Protein AF-A0A849WW69-F1 (afdb_monomer_lite)

Secondary structure (DSSP, 8-state):
-HHHHHTT-GGGS--EEE-TT--HHHHHHTT-SEEE-TT--HHHHHHHHHHHHHHHHHHTT-

Foldseek 3Di:
DVVCVVVVCLLVDQFEEEDQPWAQVVCVVVVHNGYYHPPDDPVNVVVSRVVVVVVSVVVVVD

Structure (mmCIF, N/CA/C/O backbone):
data_AF-A0A849WW69-F1
#
_entry.id   AF-A0A849WW69-F1
#
loop_
_atom_site.group_PDB
_atom_site.id
_atom_site.type_symbol
_atom_site.label_atom_id
_atom_site.label_alt_id
_atom_site.label_comp_id
_atom_site.label_asym_id
_atom_site.label_entity_id
_atom_site.label_seq_id
_atom_site.pdbx_PDB_ins_code
_atom_site.Cartn_x
_atom_site.Cartn_y
_atom_site.Cartn_z
_atom_site.occupancy
_atom_site.B_iso_or_equiv
_atom_site.auth_seq_id
_atom_site.auth_comp_id
_atom_site.auth_asym_id
_atom_site.auth_atom_id
_atom_site.pdbx_PDB_model_num
ATOM 1 N N . MET A 1 1 ? 5.453 4.014 9.392 1.00 83.12 1 MET A N 1
ATOM 2 C CA . MET A 1 1 ? 4.478 3.733 10.466 1.00 83.12 1 MET A CA 1
ATOM 3 C C . MET A 1 1 ? 4.583 4.686 11.648 1.00 83.12 1 MET A C 1
ATOM 5 O O . MET A 1 1 ? 3.639 5.434 11.846 1.00 83.12 1 MET A O 1
ATOM 9 N N . ARG A 1 2 ? 5.739 4.818 12.316 1.00 84.88 2 ARG A N 1
ATOM 10 C CA . ARG A 1 2 ? 5.922 5.721 13.480 1.00 84.88 2 ARG A CA 1
ATOM 11 C C . ARG A 1 2 ? 5.355 7.145 13.363 1.00 84.88 2 ARG A C 1
ATOM 13 O O . ARG A 1 2 ? 4.858 7.677 14.344 1.00 84.88 2 ARG A O 1
ATOM 20 N N . ALA A 1 3 ? 5.451 7.787 12.197 1.00 86.62 3 ALA A N 1
ATOM 21 C CA . ALA A 1 3 ? 4.873 9.120 11.998 1.00 86.62 3 ALA A CA 1
ATOM 22 C C . ALA A 1 3 ? 3.332 9.094 12.029 1.00 86.62 3 ALA A C 1
ATOM 24 O O . ALA A 1 3 ? 2.720 9.880 12.736 1.00 86.62 3 ALA A O 1
ATOM 25 N N . ALA A 1 4 ? 2.709 8.149 11.322 1.00 88.50 4 ALA A N 1
ATOM 26 C CA . ALA A 1 4 ? 1.255 7.998 11.298 1.00 88.50 4 ALA A CA 1
ATOM 27 C C . ALA A 1 4 ? 0.679 7.569 12.658 1.00 88.50 4 ALA A C 1
ATOM 29 O O . ALA A 1 4 ? -0.423 7.980 13.013 1.00 88.50 4 ALA A O 1
ATOM 30 N N . GLU A 1 5 ? 1.432 6.768 13.417 1.00 88.31 5 GLU A N 1
ATOM 31 C CA . GLU A 1 5 ? 1.106 6.398 14.799 1.00 88.31 5 GLU A CA 1
ATOM 32 C C . GLU A 1 5 ? 1.122 7.621 15.725 1.00 88.31 5 GLU A C 1
ATOM 34 O O . GLU A 1 5 ? 0.168 7.833 16.466 1.00 88.31 5 GLU A O 1
ATOM 39 N N . LYS A 1 6 ? 2.169 8.458 15.648 1.00 93.19 6 LYS A N 1
ATOM 40 C CA . LYS A 1 6 ? 2.287 9.690 16.451 1.00 93.19 6 LYS A CA 1
ATOM 41 C C . LYS A 1 6 ? 1.130 10.656 16.221 1.00 93.19 6 LYS A C 1
ATOM 43 O O . LYS A 1 6 ? 0.624 11.231 17.176 1.00 93.19 6 LYS A O 1
ATOM 48 N N . GLU A 1 7 ? 0.707 10.796 14.970 1.00 93.00 7 GLU A N 1
ATOM 49 C CA . GLU A 1 7 ? -0.410 11.666 14.592 1.00 93.00 7 GLU A CA 1
ATOM 50 C C . GLU A 1 7 ? -1.785 10.998 14.791 1.00 93.00 7 GLU A C 1
ATOM 52 O O . GLU A 1 7 ? -2.814 11.605 14.507 1.00 93.00 7 GLU A O 1
ATOM 57 N N . ASN A 1 8 ? -1.829 9.747 15.270 1.00 89.06 8 ASN A N 1
ATOM 58 C CA . ASN A 1 8 ? -3.052 8.967 15.485 1.00 89.06 8 ASN A CA 1
ATOM 59 C C . ASN A 1 8 ? -3.951 8.866 14.232 1.00 89.06 8 ASN A C 1
ATOM 61 O O . ASN A 1 8 ? -5.181 8.922 14.292 1.00 89.06 8 ASN A O 1
ATOM 65 N N . VAL A 1 9 ? -3.318 8.752 13.062 1.00 91.25 9 VAL A N 1
ATOM 66 C CA . VAL A 1 9 ? -3.993 8.656 11.757 1.00 91.25 9 VAL A CA 1
ATOM 67 C C . VAL A 1 9 ? -3.762 7.322 11.057 1.00 91.25 9 VAL A C 1
ATOM 69 O O . VAL A 1 9 ? -4.274 7.130 9.957 1.00 91.25 9 VAL A O 1
ATOM 72 N N . ALA A 1 10 ? -3.013 6.398 11.662 1.00 89.06 10 ALA A N 1
ATOM 73 C CA . ALA A 1 10 ? -2.664 5.119 11.046 1.00 89.06 10 ALA A CA 1
ATOM 74 C C . ALA A 1 10 ? -3.898 4.346 10.532 1.00 89.06 10 ALA A C 1
ATOM 76 O O . ALA A 1 10 ? -3.905 3.862 9.403 1.00 89.06 10 ALA A O 1
ATOM 77 N N . ASP A 1 11 ? -4.996 4.341 11.286 1.00 89.44 11 ASP A N 1
ATOM 78 C CA . ASP A 1 11 ? -6.216 3.622 10.891 1.00 89.44 11 ASP A CA 1
ATOM 79 C C . ASP A 1 11 ? -7.012 4.316 9.776 1.00 89.44 11 ASP A C 1
ATOM 81 O O . ASP A 1 11 ? -7.888 3.716 9.145 1.00 89.44 11 ASP A O 1
ATOM 85 N N . ARG A 1 12 ? -6.715 5.593 9.508 1.00 90.56 12 ARG A N 1
ATOM 86 C CA . ARG A 1 12 ? -7.427 6.417 8.521 1.00 90.56 12 ARG A CA 1
ATOM 87 C C . ARG A 1 12 ? -6.875 6.270 7.107 1.00 90.56 12 ARG A C 1
ATOM 89 O O . ARG A 1 12 ? -7.530 6.718 6.168 1.00 90.56 12 ARG A O 1
ATOM 96 N N . PHE A 1 13 ? -5.701 5.663 6.952 1.00 93.69 13 PHE A N 1
ATOM 97 C CA . PHE A 1 13 ? -5.005 5.556 5.675 1.00 93.69 13 PHE A CA 1
ATOM 98 C C . PHE A 1 13 ? -4.659 4.110 5.337 1.00 93.69 13 PHE A C 1
ATOM 100 O O . PHE A 1 13 ? -4.400 3.292 6.216 1.00 93.69 13 PHE A O 1
ATOM 107 N N . ILE A 1 14 ? -4.630 3.823 4.038 1.00 96.06 14 ILE A N 1
ATOM 108 C CA . ILE A 1 14 ? -4.079 2.587 3.486 1.00 96.06 14 ILE A CA 1
ATOM 109 C C . ILE A 1 14 ? -2.647 2.910 3.059 1.00 96.06 14 ILE A C 1
ATOM 111 O O . ILE A 1 14 ? -2.433 3.710 2.145 1.00 96.06 14 ILE A O 1
ATOM 115 N N . PHE A 1 15 ? -1.669 2.334 3.747 1.00 96.62 15 PHE A N 1
ATOM 116 C CA . PHE A 1 15 ? -0.255 2.565 3.501 1.00 96.62 15 PHE A CA 1
ATOM 117 C C . PHE A 1 15 ? 0.277 1.520 2.537 1.00 96.62 15 PHE A C 1
ATOM 119 O O . PHE A 1 15 ? 0.337 0.333 2.846 1.00 96.62 15 PHE A O 1
ATOM 126 N N . VAL A 1 16 ? 0.720 1.969 1.371 1.00 97.12 16 VAL A N 1
ATOM 127 C CA . VAL A 1 16 ? 1.350 1.104 0.377 1.00 97.12 16 VAL A CA 1
ATOM 128 C C . VAL A 1 16 ? 2.685 1.680 -0.056 1.00 97.12 16 VAL A C 1
ATOM 130 O O . VAL A 1 16 ? 2.902 2.890 0.009 1.00 97.12 16 VAL A O 1
ATOM 133 N N . ALA A 1 17 ? 3.582 0.818 -0.517 1.00 96.69 17 ALA A N 1
ATOM 134 C CA . ALA A 1 17 ? 4.839 1.234 -1.124 1.00 96.69 17 ALA A CA 1
ATOM 135 C C . ALA A 1 17 ? 5.065 0.508 -2.450 1.00 96.69 17 ALA A C 1
ATOM 137 O O . ALA A 1 17 ? 4.482 -0.548 -2.706 1.00 96.69 17 ALA A O 1
ATOM 138 N N . GLY A 1 18 ? 5.924 1.075 -3.297 1.00 96.44 18 GLY A N 1
ATOM 139 C CA . GLY A 1 18 ? 6.284 0.497 -4.585 1.00 96.44 18 GLY A CA 1
ATOM 140 C C . GLY A 1 18 ? 7.765 0.663 -4.905 1.00 96.44 18 GLY A C 1
ATOM 141 O O . GLY A 1 18 ? 8.393 1.631 -4.476 1.00 96.44 18 GLY A O 1
ATOM 142 N N . GLY A 1 19 ? 8.327 -0.274 -5.667 1.00 96.12 19 GLY A N 1
ATOM 143 C CA . GLY A 1 19 ? 9.686 -0.152 -6.187 1.00 96.12 19 GLY A CA 1
ATOM 144 C C . GLY A 1 19 ? 10.270 -1.460 -6.725 1.00 96.12 19 GLY A C 1
ATOM 145 O O . GLY A 1 19 ? 9.797 -2.541 -6.383 1.00 96.12 19 GLY A O 1
ATOM 146 N N . PRO A 1 20 ? 11.353 -1.393 -7.519 1.00 95.56 20 PRO A N 1
ATOM 147 C CA . PRO A 1 20 ? 11.933 -2.564 -8.184 1.00 95.56 20 PRO A CA 1
ATOM 148 C C . PRO A 1 20 ? 12.527 -3.612 -7.227 1.00 95.56 20 PRO A C 1
ATOM 150 O O . PRO A 1 20 ? 12.814 -4.729 -7.643 1.00 95.56 20 PRO A O 1
AT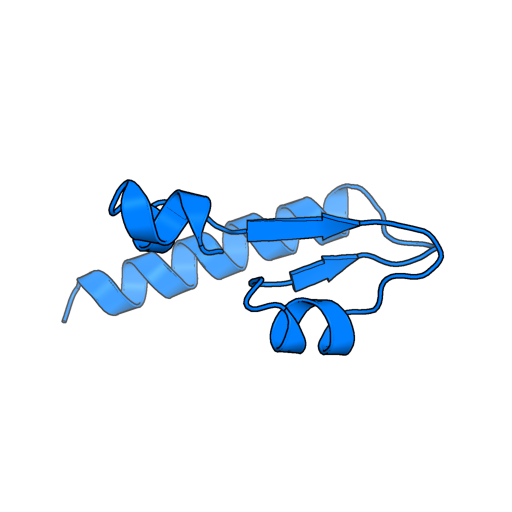OM 153 N N . ARG A 1 21 ? 12.727 -3.259 -5.950 1.00 93.56 21 ARG A N 1
ATOM 154 C CA . ARG A 1 21 ? 13.244 -4.143 -4.890 1.00 93.56 21 ARG A CA 1
ATOM 155 C C . ARG A 1 21 ? 12.233 -4.392 -3.767 1.00 93.56 21 ARG A C 1
ATOM 157 O O . ARG A 1 21 ? 12.615 -4.889 -2.713 1.00 93.56 21 ARG A O 1
ATOM 164 N N . LEU A 1 22 ? 10.972 -4.007 -3.960 1.00 92.94 22 LEU A N 1
ATOM 165 C CA . LEU A 1 22 ? 9.926 -4.193 -2.963 1.00 92.94 22 LEU A CA 1
ATOM 166 C C . LEU A 1 22 ? 9.061 -5.402 -3.322 1.00 92.94 22 LEU A C 1
ATOM 168 O O . LEU A 1 22 ? 8.604 -5.534 -4.455 1.00 92.94 22 LEU A O 1
ATOM 172 N N . SER A 1 23 ? 8.807 -6.254 -2.334 1.00 91.94 23 SER A N 1
ATOM 173 C CA . SER A 1 23 ? 7.827 -7.335 -2.414 1.00 91.94 23 SER A CA 1
ATOM 174 C C . SER A 1 23 ? 6.692 -7.092 -1.419 1.00 91.94 23 SER A C 1
ATOM 176 O O . SER A 1 23 ? 6.834 -6.316 -0.470 1.00 91.94 23 SER A O 1
ATOM 178 N N . HIS A 1 24 ? 5.556 -7.759 -1.629 1.00 92.88 24 HIS A N 1
ATOM 179 C CA . HIS A 1 24 ? 4.428 -7.675 -0.704 1.00 92.88 24 HIS A CA 1
ATOM 180 C C . HIS A 1 24 ? 4.801 -8.134 0.726 1.00 92.88 24 HIS A C 1
ATOM 182 O O . HIS A 1 24 ? 4.535 -7.369 1.650 1.00 92.88 24 HIS A O 1
ATOM 188 N N . PRO A 1 25 ? 5.503 -9.271 0.945 1.00 95.88 25 PRO A N 1
ATOM 189 C CA . PRO A 1 25 ? 5.939 -9.674 2.289 1.00 95.88 25 PRO A CA 1
ATOM 190 C C . PRO A 1 25 ? 6.819 -8.634 2.997 1.00 95.88 25 PRO A C 1
ATOM 192 O O . PRO A 1 25 ? 6.566 -8.3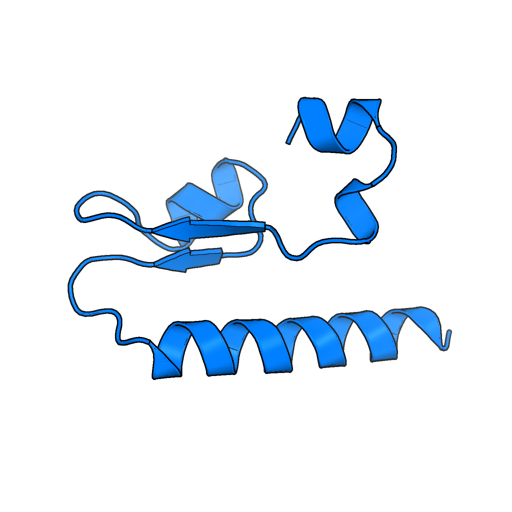11 4.153 1.00 95.88 25 PRO A O 1
ATOM 195 N N . VAL A 1 26 ? 7.787 -8.038 2.288 1.00 95.19 26 VAL A N 1
ATOM 196 C CA . VAL A 1 26 ? 8.678 -7.012 2.864 1.00 95.19 26 VAL A CA 1
ATOM 197 C C . VAL A 1 26 ? 7.887 -5.781 3.311 1.00 95.19 26 VAL A C 1
ATOM 199 O O . VAL A 1 26 ? 8.189 -5.180 4.340 1.00 95.19 26 VAL A O 1
ATOM 202 N N . ALA A 1 27 ? 6.854 -5.396 2.558 1.00 95.56 27 ALA A N 1
ATOM 203 C CA . ALA A 1 27 ? 5.995 -4.282 2.941 1.00 95.56 27 ALA A CA 1
ATOM 204 C C . ALA A 1 27 ? 5.206 -4.576 4.229 1.00 95.56 27 ALA A C 1
ATOM 206 O O . ALA A 1 27 ? 5.146 -3.710 5.103 1.00 95.56 27 ALA A O 1
ATOM 207 N N . LEU A 1 28 ? 4.671 -5.793 4.376 1.00 95.06 28 LEU A N 1
ATOM 208 C CA . LEU A 1 28 ? 3.960 -6.217 5.587 1.00 95.06 28 LEU A CA 1
ATOM 209 C C . LEU A 1 28 ? 4.873 -6.212 6.820 1.00 95.06 28 LEU A C 1
ATOM 211 O O . LEU A 1 28 ? 4.488 -5.696 7.866 1.00 95.06 28 LEU A O 1
ATOM 215 N N . GLU A 1 29 ? 6.105 -6.712 6.693 1.00 94.75 29 GLU A N 1
ATOM 216 C CA . GLU A 1 29 ? 7.112 -6.673 7.769 1.00 94.75 29 GLU A CA 1
ATOM 217 C C . GLU A 1 29 ? 7.442 -5.237 8.213 1.00 94.75 29 GLU A C 1
ATOM 219 O O . GLU A 1 29 ? 7.759 -4.991 9.377 1.00 94.75 29 GLU A O 1
ATOM 224 N N . CYS A 1 30 ? 7.319 -4.265 7.304 1.00 92.12 30 CYS A N 1
ATOM 225 C CA . CYS A 1 30 ? 7.504 -2.841 7.591 1.00 92.12 30 CYS A CA 1
ATOM 226 C C . CYS A 1 30 ? 6.257 -2.158 8.192 1.00 92.12 30 CYS A C 1
ATOM 228 O O . CYS A 1 30 ? 6.288 -0.953 8.471 1.00 92.12 30 CYS A O 1
ATOM 230 N N . GLY A 1 31 ? 5.162 -2.902 8.371 1.00 92.19 31 GLY A N 1
ATOM 231 C CA . GLY A 1 31 ? 3.878 -2.409 8.868 1.00 92.19 31 GLY A CA 1
ATOM 232 C C . GLY A 1 31 ? 3.035 -1.676 7.823 1.00 92.19 31 GLY A C 1
ATOM 233 O O . GLY A 1 31 ? 2.144 -0.920 8.193 1.00 92.19 31 GLY A O 1
ATOM 234 N N . LEU A 1 32 ? 3.322 -1.851 6.532 1.00 95.44 32 LEU A N 1
ATOM 235 C CA . LEU A 1 32 ? 2.463 -1.368 5.451 1.00 95.44 32 LEU A CA 1
ATOM 236 C C . LEU A 1 32 ? 1.349 -2.381 5.169 1.00 95.44 32 LEU A C 1
ATOM 238 O O . LEU A 1 32 ? 1.444 -3.548 5.537 1.00 95.44 32 LEU A O 1
ATOM 242 N N . ASP A 1 33 ? 0.324 -1.946 4.448 1.00 96.31 33 ASP A N 1
ATOM 243 C CA . ASP A 1 33 ? -0.778 -2.799 4.015 1.00 96.31 33 ASP A CA 1
ATOM 244 C C . ASP A 1 33 ? -0.405 -3.629 2.777 1.00 96.31 33 ASP A C 1
ATOM 246 O O . ASP A 1 33 ? -0.778 -4.794 2.669 1.00 96.31 33 ASP A O 1
ATOM 250 N N . ALA A 1 34 ? 0.360 -3.053 1.841 1.00 97.50 34 ALA A N 1
ATOM 251 C CA . ALA A 1 34 ? 0.859 -3.780 0.675 1.00 97.50 34 ALA A CA 1
ATOM 252 C C . ALA A 1 34 ? 2.139 -3.193 0.072 1.00 97.50 34 ALA A C 1
ATOM 254 O O . ALA A 1 34 ? 2.437 -2.002 0.185 1.00 97.50 34 ALA A O 1
ATOM 255 N N . GLY A 1 35 ? 2.871 -4.058 -0.633 1.00 97.38 35 GLY A N 1
ATOM 256 C CA . GLY A 1 35 ? 4.021 -3.707 -1.459 1.00 97.38 35 GLY A CA 1
ATOM 257 C C . GLY A 1 35 ? 3.808 -4.072 -2.924 1.00 97.38 35 GLY A C 1
ATOM 258 O O . GLY A 1 35 ? 3.283 -5.143 -3.227 1.00 97.38 35 GLY A O 1
ATOM 259 N N . PHE A 1 36 ? 4.263 -3.197 -3.819 1.00 97.69 36 PHE A N 1
ATOM 260 C CA . PHE A 1 36 ? 4.135 -3.331 -5.268 1.00 97.69 36 PHE A CA 1
ATOM 261 C C . PHE A 1 36 ? 5.509 -3.367 -5.955 1.00 97.69 36 PHE A C 1
ATOM 263 O O . PHE A 1 36 ? 6.258 -2.389 -5.942 1.00 97.69 36 PHE A O 1
ATOM 270 N N . GLY A 1 37 ? 5.848 -4.509 -6.554 1.00 96.31 37 GLY A N 1
ATOM 271 C CA . GLY A 1 37 ? 7.140 -4.743 -7.206 1.00 96.31 37 GLY A CA 1
ATOM 272 C C . GLY A 1 37 ? 7.151 -4.442 -8.708 1.00 96.31 37 GLY A C 1
ATOM 273 O O . GLY A 1 37 ? 6.188 -3.916 -9.275 1.00 96.31 37 GLY A O 1
ATOM 274 N N . THR A 1 38 ? 8.243 -4.821 -9.373 1.00 96.19 38 THR A N 1
ATOM 275 C CA . THR A 1 38 ? 8.389 -4.751 -10.838 1.00 96.19 38 THR A CA 1
ATOM 276 C C . THR A 1 38 ? 7.237 -5.465 -11.552 1.00 96.19 38 THR A C 1
ATOM 278 O O . THR A 1 38 ? 6.847 -6.561 -11.160 1.00 96.19 38 THR A O 1
ATOM 281 N N . GLY A 1 39 ? 6.693 -4.849 -12.606 1.00 96.00 39 GLY A N 1
ATOM 282 C CA . GLY A 1 39 ? 5.555 -5.391 -13.362 1.00 96.00 39 GLY A CA 1
ATOM 283 C C . GLY A 1 39 ? 4.181 -5.073 -12.763 1.00 96.00 39 GLY A C 1
ATOM 284 O O . GLY A 1 39 ? 3.164 -5.439 -13.348 1.00 96.00 39 GLY A O 1
ATOM 285 N N . THR A 1 40 ? 4.119 -4.359 -11.633 1.00 97.31 40 THR A N 1
ATOM 286 C CA . THR A 1 40 ? 2.843 -3.852 -11.114 1.00 97.31 40 THR A CA 1
ATOM 287 C C . THR A 1 40 ? 2.262 -2.806 -12.065 1.00 97.31 40 THR A C 1
ATOM 289 O O . THR A 1 40 ? 2.928 -1.830 -12.408 1.00 97.31 40 THR A O 1
ATOM 292 N N . LEU A 1 41 ? 0.998 -2.987 -12.451 1.00 97.75 41 LEU A N 1
ATOM 293 C CA . LEU A 1 41 ? 0.231 -2.018 -13.226 1.00 97.75 41 LEU A CA 1
ATOM 294 C C . LEU A 1 41 ? -0.561 -1.082 -12.300 1.00 97.75 41 LEU A C 1
ATOM 296 O O . LEU A 1 41 ? -0.950 -1.499 -11.206 1.00 97.75 41 LEU A O 1
ATOM 300 N N . PRO A 1 42 ? -0.896 0.146 -12.741 1.00 97.94 42 PRO A N 1
ATOM 301 C CA . PRO A 1 42 ? -1.758 1.047 -11.972 1.00 97.94 42 PRO A CA 1
ATOM 302 C C . PRO A 1 42 ? -3.089 0.410 -11.545 1.00 97.94 42 PRO A C 1
ATOM 304 O O . PRO A 1 42 ? -3.55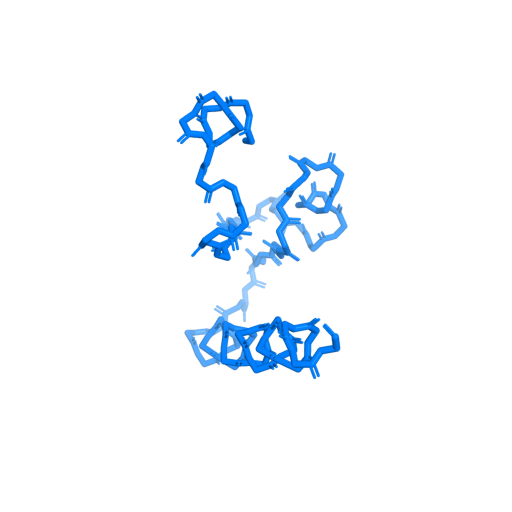8 0.651 -10.435 1.00 97.94 42 PRO A O 1
ATOM 307 N N . SER A 1 43 ? -3.665 -0.456 -12.387 1.00 98.31 43 SER A N 1
ATOM 308 C CA . SER A 1 43 ? -4.895 -1.196 -12.081 1.00 98.31 43 SER A CA 1
ATOM 309 C C . SER A 1 43 ? -4.745 -2.142 -10.889 1.00 98.31 43 SER A C 1
ATOM 311 O O . SER A 1 43 ? -5.663 -2.230 -10.084 1.00 98.31 43 SER A O 1
ATOM 313 N N . HIS A 1 44 ? -3.592 -2.797 -10.715 1.00 97.50 44 HIS A N 1
ATOM 314 C CA . HIS A 1 44 ? -3.350 -3.678 -9.566 1.00 97.50 44 HIS A CA 1
ATOM 315 C C . HIS A 1 44 ? -3.348 -2.891 -8.250 1.00 97.50 44 HIS A C 1
ATOM 317 O O . HIS A 1 44 ? -3.917 -3.338 -7.256 1.00 97.50 44 HIS A O 1
ATOM 323 N N . VAL A 1 45 ? -2.742 -1.698 -8.255 1.00 97.62 45 VAL A N 1
ATOM 324 C CA . VAL A 1 45 ? -2.723 -0.806 -7.087 1.00 97.62 45 VAL A CA 1
ATOM 325 C C . VAL A 1 45 ? -4.132 -0.305 -6.781 1.00 97.62 45 VAL A C 1
ATOM 327 O O . VAL A 1 45 ? -4.566 -0.361 -5.634 1.00 97.62 45 VAL A O 1
ATOM 330 N N . ALA A 1 46 ? -4.864 0.142 -7.806 1.00 98.25 46 ALA A N 1
ATOM 331 C CA . ALA A 1 46 ? -6.230 0.632 -7.653 1.00 98.25 46 ALA A CA 1
ATOM 332 C C . ALA A 1 46 ? -7.174 -0.450 -7.104 1.00 98.25 46 ALA A C 1
ATOM 334 O O . ALA A 1 46 ? -7.892 -0.183 -6.141 1.00 98.25 46 ALA A O 1
ATOM 335 N N . SER A 1 47 ? -7.130 -1.666 -7.662 1.00 98.12 47 SER A N 1
ATOM 336 C CA . SER A 1 47 ? -7.907 -2.807 -7.163 1.00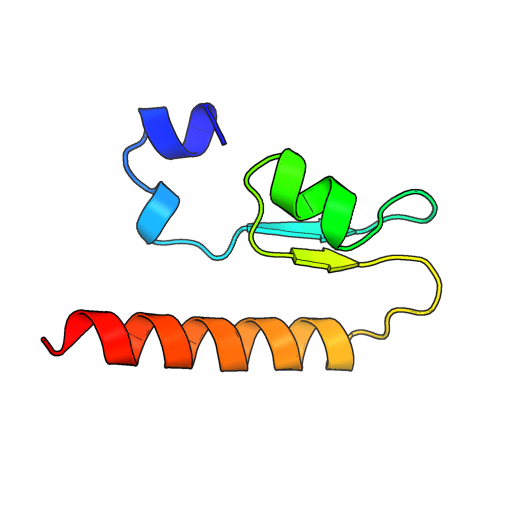 98.12 47 SER A CA 1
ATOM 337 C C . SER A 1 47 ? -7.611 -3.079 -5.692 1.00 98.12 47 SER A C 1
ATOM 339 O O . SER A 1 47 ? -8.539 -3.114 -4.891 1.00 98.12 47 SER A O 1
ATOM 341 N N . TYR A 1 48 ? -6.331 -3.154 -5.311 1.00 97.69 48 TYR A N 1
ATOM 342 C CA . TYR A 1 48 ? -5.950 -3.355 -3.914 1.00 97.69 48 TYR A CA 1
ATOM 343 C C .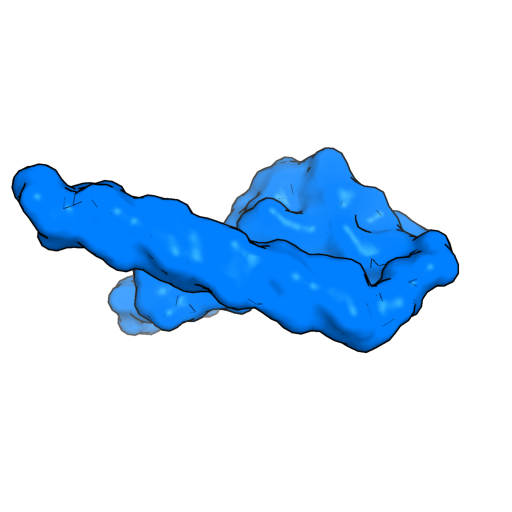 TYR A 1 48 ? -6.512 -2.269 -2.984 1.00 97.69 48 TYR A C 1
ATOM 345 O O . TYR A 1 48 ? -7.066 -2.582 -1.934 1.00 97.69 48 TYR A O 1
ATOM 353 N N . VAL A 1 49 ? -6.388 -0.990 -3.359 1.00 97.25 49 VAL A N 1
ATOM 354 C CA . VAL A 1 49 ? -6.877 0.126 -2.531 1.00 97.25 49 VAL A CA 1
ATOM 355 C C . VAL A 1 49 ? -8.391 0.052 -2.330 1.00 97.25 49 VAL A C 1
ATOM 357 O O . VAL A 1 49 ? -8.861 0.259 -1.212 1.00 97.25 49 VAL A O 1
ATOM 360 N N . VAL A 1 50 ? -9.154 -0.248 -3.384 1.00 97.50 50 VAL A N 1
ATOM 361 C CA . VAL A 1 50 ? -10.618 -0.380 -3.301 1.00 97.50 50 VAL A CA 1
ATOM 362 C C . VAL A 1 50 ? -11.009 -1.567 -2.423 1.00 97.50 50 VAL A C 1
ATOM 364 O O . VAL A 1 50 ? -11.832 -1.404 -1.520 1.00 97.50 50 VAL A O 1
ATOM 367 N N . ASP A 1 51 ? -10.393 -2.729 -2.636 1.00 97.12 51 ASP A N 1
ATOM 368 C CA . ASP A 1 51 ? -10.673 -3.940 -1.861 1.00 97.12 51 ASP A CA 1
ATOM 369 C C . ASP A 1 51 ? -10.354 -3.734 -0.375 1.00 97.12 51 ASP A C 1
ATOM 371 O O . ASP A 1 51 ? -11.166 -4.050 0.501 1.00 97.12 51 ASP A O 1
ATOM 375 N N . GLU A 1 52 ? -9.204 -3.128 -0.076 1.00 96.38 52 GLU A N 1
ATOM 376 C CA . GLU A 1 52 ? -8.780 -2.851 1.292 1.00 96.38 52 GLU A CA 1
ATOM 377 C C . GLU A 1 52 ? -9.686 -1.824 1.978 1.00 96.38 52 GLU A C 1
ATOM 379 O O . GLU A 1 52 ? -10.063 -1.985 3.144 1.00 96.38 52 GLU A O 1
ATOM 384 N N . PHE A 1 53 ? -10.100 -0.787 1.252 1.00 95.50 53 PHE A N 1
ATOM 385 C CA . PHE A 1 53 ? -11.043 0.202 1.753 1.00 95.50 53 PHE A CA 1
ATOM 386 C C . PHE A 1 53 ? -12.385 -0.434 2.128 1.00 95.50 53 PHE A C 1
ATOM 388 O O . PHE A 1 53 ? -12.887 -0.214 3.236 1.00 95.50 53 PHE A O 1
ATOM 395 N N . LEU A 1 54 ? -12.949 -1.260 1.242 1.00 95.56 54 LEU A N 1
ATOM 396 C CA . LEU A 1 54 ? -14.201 -1.976 1.495 1.00 95.56 54 LEU A CA 1
ATOM 397 C C . LEU A 1 54 ? -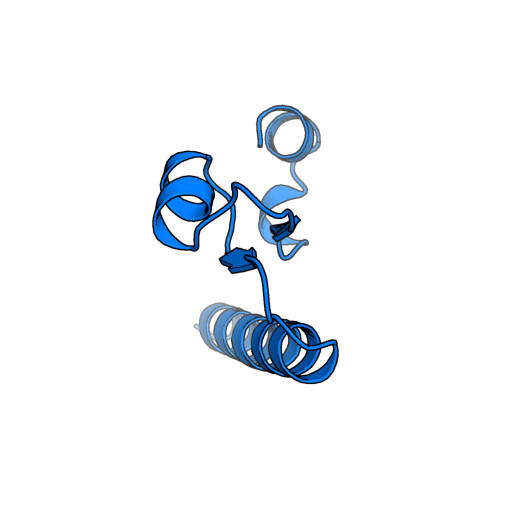14.064 -2.938 2.684 1.00 95.56 54 LEU A C 1
ATOM 399 O O . LEU A 1 54 ? -14.931 -2.956 3.564 1.00 95.56 54 LEU A O 1
ATOM 403 N N . ARG A 1 55 ? -12.944 -3.668 2.776 1.00 93.62 55 ARG A N 1
ATOM 404 C CA . ARG A 1 55 ? -12.635 -4.557 3.907 1.00 93.62 55 ARG A CA 1
ATOM 405 C C . ARG A 1 55 ? -12.638 -3.804 5.238 1.00 93.62 55 ARG A C 1
ATOM 407 O O . ARG A 1 55 ? -13.250 -4.263 6.205 1.00 93.62 55 ARG A O 1
ATOM 414 N N . ARG A 1 56 ? -12.004 -2.629 5.301 1.00 92.44 56 ARG A N 1
ATOM 415 C CA . ARG A 1 56 ? -11.967 -1.792 6.514 1.00 92.44 56 ARG A CA 1
ATOM 416 C C . ARG A 1 56 ? -13.328 -1.204 6.874 1.00 92.44 56 ARG A C 1
ATOM 418 O O . ARG A 1 56 ? -13.659 -1.133 8.056 1.00 92.44 56 ARG A O 1
ATOM 425 N N . GLN A 1 57 ? -14.146 -0.832 5.889 1.00 87.75 57 GLN A N 1
ATOM 426 C CA . GLN A 1 57 ? -15.517 -0.390 6.160 1.00 87.75 57 GLN A CA 1
ATOM 427 C C . GLN A 1 57 ? -16.380 -1.495 6.770 1.00 87.75 57 GLN A C 1
ATOM 429 O O . GLN A 1 57 ? -17.155 -1.215 7.685 1.00 87.75 57 GLN A O 1
ATOM 434 N N . GLY A 1 58 ? -16.226 -2.739 6.304 1.00 81.31 58 GLY A N 1
ATOM 435 C CA . GLY A 1 58 ? -16.922 -3.893 6.873 1.00 81.31 58 GLY A CA 1
ATOM 436 C C . GLY A 1 58 ? -16.599 -4.108 8.355 1.00 81.31 58 GLY A C 1
ATOM 437 O O . GLY A 1 58 ? -17.496 -4.384 9.143 1.00 81.31 58 GLY A O 1
ATOM 438 N N . ARG A 1 59 ? -15.342 -3.887 8.762 1.00 69.06 59 ARG A N 1
ATOM 439 C CA . ARG A 1 59 ? -14.896 -4.030 10.162 1.00 69.06 59 ARG A CA 1
ATOM 440 C C . ARG A 1 59 ? -15.427 -2.940 11.098 1.00 69.06 59 ARG A C 1
ATOM 442 O O . ARG A 1 59 ? -15.482 -3.168 12.297 1.00 69.06 59 ARG A O 1
ATOM 449 N N . ARG A 1 60 ? -15.815 -1.772 10.574 1.00 64.94 60 ARG A N 1
ATOM 450 C CA . ARG A 1 60 ? -16.317 -0.635 11.371 1.00 64.94 60 ARG A CA 1
ATOM 451 C C . ARG A 1 60 ? -17.825 -0.689 11.651 1.00 64.94 60 ARG A C 1
ATOM 453 O O . ARG A 1 60 ? -18.327 0.146 12.391 1.00 64.94 60 ARG A O 1
ATOM 460 N N . LYS A 1 61 ? -18.551 -1.630 11.038 1.00 59.12 61 LYS A N 1
ATOM 461 C CA . LYS A 1 61 ? -19.994 -1.848 11.255 1.00 59.12 61 LYS A CA 1
ATOM 462 C C . LYS A 1 61 ? -20.303 -2.925 12.315 1.00 59.12 61 LYS A C 1
ATOM 464 O O . LYS A 1 61 ? -21.438 -3.390 12.361 1.00 59.12 61 LYS A O 1
ATOM 469 N N . GLY A 1 62 ? -19.312 -3.329 13.113 1.00 50.97 62 GLY A N 1
ATOM 470 C CA . GLY A 1 62 ? -19.463 -4.243 14.252 1.00 50.97 62 GLY A CA 1
ATOM 471 C C . GLY A 1 62 ? -19.480 -3.501 15.576 1.00 50.97 62 GLY A C 1
ATOM 472 O O . GLY A 1 62 ? -18.757 -2.484 15.668 1.00 50.97 62 GLY A O 1
#

Radius of gyration: 12.59 Å; chains: 1; bounding box: 33×21×30 Å

Sequence (62 aa):
MRAAEKENVADRFIFVAGGPRLSHPVALECGLDAGFGTGTLPSHVASYVVDEFLRRQGRRKG

pLDDT: mean 91.92, std 9.14, range [50.97, 98.31]